Protein AF-A0A4Q1F5C9-F1 (afdb_monomer_lite)

Foldseek 3Di:
DDPLVVVLLVLLVVLLVLLVVLVVDPDPVVNVVSLVSSLVSLQPDPDPVSLQVLLQVLLDLDQSSLLSNLSNCVRHPDAPVVHDLVSVLSSLVSQCVHPDLSSNLSSLVCLVPHPDVVSSVVCPVVLVVCQVPPPPPHDPSSNVSSVVVVVD

Secondary structure (DSSP, 8-state):
--HHHHHHHHHHHHHHHHHHHHTT--SHHHHHHHHHHHHHHHHT---HHHHHHHHHHH-SS-HHHHHHHHHHHHHSSS-GGGS-HHHHHHHHHHHHT-S-HHHHHHHHHHHHT-S-HHHHHTTHHHHHHHHHS--TT--HHHHHHHHHHH--

pLDDT: mean 95.34, std 5.53, range [57.03, 98.69]

Structure (mmCIF, N/CA/C/O backbone):
data_AF-A0A4Q1F5C9-F1
#
_entry.id   AF-A0A4Q1F5C9-F1
#
loop_
_atom_site.group_PDB
_atom_site.id
_atom_site.type_symbol
_atom_site.label_atom_id
_atom_site.label_alt_id
_atom_site.label_comp_id
_atom_site.label_asym_id
_atom_site.label_entity_id
_atom_site.label_seq_id
_atom_site.pdbx_PDB_ins_code
_atom_site.Cartn_x
_atom_site.Cartn_y
_atom_site.Cartn_z
_atom_site.occupancy
_atom_site.B_iso_or_equiv
_atom_site.auth_seq_id
_atom_site.auth_comp_id
_atom_site.auth_asym_id
_atom_site.auth_atom_id
_atom_site.pdbx_PDB_model_num
ATOM 1 N N . MET A 1 1 ? -9.755 4.720 27.035 1.00 57.62 1 MET A N 1
ATOM 2 C CA . MET A 1 1 ? -10.092 3.842 25.888 1.00 57.62 1 MET A CA 1
ATOM 3 C C . MET A 1 1 ? -10.919 2.661 26.381 1.00 57.62 1 MET A C 1
ATOM 5 O O . MET A 1 1 ? -10.514 2.026 27.346 1.00 57.62 1 MET A O 1
ATOM 9 N N . GLY A 1 2 ? -12.075 2.379 25.769 1.00 77.00 2 GLY A N 1
ATOM 10 C CA . GLY A 1 2 ? -12.882 1.193 26.098 1.00 77.00 2 GLY A CA 1
ATOM 11 C C . GLY A 1 2 ? -12.268 -0.110 25.563 1.00 77.00 2 GLY A C 1
ATOM 12 O O . GLY A 1 2 ? -11.380 -0.076 24.710 1.00 77.00 2 GLY A O 1
ATOM 13 N N . ARG A 1 3 ? -12.760 -1.273 26.024 1.00 81.31 3 ARG A N 1
ATOM 14 C CA . ARG A 1 3 ? -12.254 -2.610 25.625 1.00 81.31 3 ARG A CA 1
ATOM 15 C C . ARG A 1 3 ? -12.192 -2.814 24.101 1.00 81.31 3 ARG A C 1
ATOM 17 O O . ARG A 1 3 ? -11.246 -3.429 23.620 1.00 81.31 3 ARG A O 1
ATOM 24 N N . LYS A 1 4 ? -13.158 -2.264 23.350 1.00 83.38 4 LYS A N 1
ATOM 25 C CA . LYS A 1 4 ? -13.192 -2.329 21.877 1.00 83.38 4 LYS A CA 1
ATOM 26 C C . LYS A 1 4 ? -11.984 -1.628 21.239 1.00 83.38 4 LYS A C 1
ATOM 28 O O . LYS A 1 4 ? -11.289 -2.250 20.447 1.00 83.38 4 LYS A O 1
ATOM 33 N N . GLY A 1 5 ? -11.682 -0.395 21.652 1.00 86.81 5 GLY A N 1
ATOM 34 C CA . GLY A 1 5 ? -10.552 0.368 21.106 1.00 86.81 5 GLY A CA 1
ATOM 35 C C . GLY A 1 5 ? -9.202 -0.310 21.354 1.00 86.81 5 GLY A C 1
ATOM 36 O O . GLY A 1 5 ? -8.374 -0.380 20.454 1.00 86.81 5 GLY A O 1
ATOM 37 N N . LYS A 1 6 ? -9.015 -0.917 22.535 1.00 91.81 6 LYS A N 1
ATOM 38 C CA . LYS A 1 6 ? -7.796 -1.686 22.842 1.00 91.81 6 LYS A CA 1
ATOM 39 C C . LYS A 1 6 ? -7.652 -2.940 21.967 1.00 91.81 6 LYS A C 1
ATOM 41 O O . LYS A 1 6 ? -6.542 -3.317 21.606 1.00 91.81 6 LYS A O 1
ATOM 46 N N . LYS A 1 7 ? -8.766 -3.597 21.618 1.00 94.19 7 LYS A N 1
ATOM 47 C CA . LYS A 1 7 ? -8.761 -4.755 20.710 1.00 94.19 7 LYS A CA 1
ATOM 48 C C . LYS A 1 7 ? -8.366 -4.346 19.287 1.00 94.19 7 LYS A C 1
ATOM 50 O O . LYS A 1 7 ? -7.546 -5.027 18.681 1.00 94.19 7 LYS A O 1
ATOM 55 N N . GLU A 1 8 ? -8.914 -3.240 18.785 1.00 94.69 8 GLU A N 1
ATOM 56 C CA . GLU A 1 8 ? -8.571 -2.702 17.460 1.00 94.69 8 GLU A CA 1
ATOM 57 C C . GLU A 1 8 ? -7.093 -2.283 17.390 1.00 94.69 8 GLU A C 1
ATOM 59 O O . GLU A 1 8 ? -6.390 -2.661 16.456 1.00 94.69 8 GLU A O 1
ATOM 64 N N . GLU A 1 9 ? -6.585 -1.590 18.413 1.00 94.38 9 GLU A N 1
ATOM 65 C CA . GLU A 1 9 ? -5.172 -1.195 18.492 1.00 94.38 9 GLU A CA 1
ATOM 66 C C . GLU A 1 9 ? -4.230 -2.409 18.474 1.00 94.38 9 GLU A C 1
ATOM 68 O O . GLU A 1 9 ? -3.249 -2.440 17.729 1.00 94.38 9 GLU A O 1
ATOM 73 N N . ASN A 1 10 ? -4.553 -3.454 19.242 1.00 95.12 10 ASN A N 1
ATOM 74 C CA . ASN A 1 10 ? -3.784 -4.696 19.230 1.00 95.12 10 ASN A CA 1
ATOM 75 C C . ASN A 1 10 ? -3.812 -5.384 17.855 1.00 95.12 10 ASN A C 1
ATOM 77 O O . ASN A 1 10 ? -2.783 -5.897 17.417 1.00 95.12 10 ASN A O 1
ATOM 81 N N . SER A 1 11 ? -4.961 -5.377 17.172 1.00 95.31 11 SER A N 1
ATOM 82 C CA . SER A 1 11 ? -5.109 -5.945 15.823 1.00 95.31 11 SER A CA 1
ATOM 83 C C . SER A 1 11 ? -4.187 -5.256 14.809 1.00 95.31 11 SER A C 1
ATOM 85 O O . SER A 1 11 ? -3.445 -5.917 14.076 1.00 95.31 11 SER A O 1
ATOM 87 N N . ILE A 1 12 ? -4.151 -3.920 14.834 1.00 96.19 12 ILE A N 1
ATOM 88 C CA . ILE A 1 12 ? -3.260 -3.105 13.997 1.00 96.19 12 ILE A CA 1
ATOM 89 C C . ILE A 1 12 ? -1.790 -3.408 14.290 1.00 96.19 12 ILE A C 1
ATOM 91 O O . ILE A 1 12 ? -1.013 -3.669 13.370 1.00 96.19 12 ILE A O 1
ATOM 95 N N . ASN A 1 13 ? -1.406 -3.429 15.568 1.00 94.69 13 ASN A N 1
ATOM 96 C CA . ASN A 1 13 ? -0.023 -3.682 15.966 1.00 94.69 13 ASN A CA 1
ATOM 97 C C . ASN A 1 13 ? 0.453 -5.086 15.565 1.00 94.69 13 ASN A C 1
ATOM 99 O O . ASN A 1 13 ? 1.609 -5.259 15.178 1.00 94.69 13 ASN A O 1
ATOM 103 N N . ASN A 1 14 ? -0.422 -6.090 15.638 1.00 95.12 14 ASN A N 1
ATOM 104 C CA . ASN A 1 14 ? -0.102 -7.445 15.193 1.00 95.12 14 ASN A CA 1
ATOM 105 C C . ASN A 1 14 ? 0.023 -7.523 13.668 1.00 95.12 14 ASN A C 1
ATOM 107 O O . ASN A 1 14 ? 1.005 -8.070 13.174 1.00 95.12 14 ASN A O 1
ATOM 111 N N . SER A 1 15 ? -0.885 -6.880 12.932 1.00 96.62 15 SER A N 1
ATOM 112 C CA . SER A 1 15 ? -0.828 -6.820 11.466 1.00 96.62 15 SER A CA 1
ATOM 113 C C . SER A 1 15 ? 0.463 -6.162 10.962 1.00 96.62 15 SER A C 1
ATOM 115 O O . SER A 1 15 ? 1.098 -6.652 10.028 1.00 96.62 15 SER A O 1
ATOM 117 N N . LEU A 1 16 ? 0.914 -5.094 11.629 1.00 93.88 16 LEU A N 1
ATOM 118 C CA . LEU A 1 16 ? 2.200 -4.460 11.333 1.00 93.88 16 LEU A CA 1
ATOM 119 C C . LEU A 1 16 ? 3.389 -5.393 11.617 1.00 93.88 16 LEU A C 1
ATOM 121 O O . LEU A 1 16 ? 4.367 -5.386 10.875 1.00 93.88 16 LEU A O 1
ATOM 125 N N . LYS A 1 17 ? 3.334 -6.226 12.662 1.00 92.88 17 LYS A N 1
ATOM 126 C CA . LYS A 1 17 ? 4.385 -7.231 12.911 1.00 92.88 17 LYS A CA 1
ATOM 127 C C . LYS A 1 17 ? 4.401 -8.297 11.816 1.00 92.88 17 LYS A C 1
ATOM 129 O O . LYS A 1 17 ? 5.478 -8.625 11.309 1.00 92.88 17 LYS A O 1
ATOM 134 N N . ASP A 1 18 ? 3.229 -8.792 11.428 1.00 94.75 18 ASP A N 1
ATOM 135 C CA . ASP A 1 18 ? 3.077 -9.839 10.415 1.00 94.75 18 ASP A CA 1
ATOM 136 C C . ASP A 1 18 ? 3.519 -9.392 9.023 1.00 94.75 18 ASP A C 1
ATOM 138 O O . ASP A 1 18 ? 3.997 -10.213 8.238 1.00 94.75 18 ASP A O 1
ATOM 142 N N . ILE A 1 19 ? 3.504 -8.088 8.735 1.00 95.69 19 ILE A N 1
ATOM 143 C CA . ILE A 1 19 ? 4.002 -7.582 7.455 1.00 95.69 19 ILE A CA 1
ATOM 144 C C . ILE A 1 19 ? 5.477 -7.921 7.211 1.00 95.69 19 ILE A C 1
ATOM 146 O O . ILE A 1 19 ? 5.898 -8.074 6.070 1.00 95.69 19 ILE A O 1
ATOM 150 N N . ASN A 1 20 ? 6.286 -8.100 8.260 1.00 93.81 20 ASN A N 1
ATOM 151 C CA . ASN A 1 20 ? 7.675 -8.521 8.082 1.00 93.81 20 ASN A CA 1
ATOM 152 C C . ASN A 1 20 ? 7.783 -9.960 7.567 1.00 93.81 20 ASN A C 1
ATOM 154 O O . ASN A 1 20 ? 8.757 -10.281 6.887 1.00 93.81 20 ASN A O 1
ATOM 158 N N . LYS A 1 21 ? 6.795 -10.816 7.862 1.00 94.81 21 LYS A N 1
ATOM 159 C CA . LYS A 1 21 ? 6.716 -12.175 7.315 1.00 94.81 21 LYS A CA 1
ATOM 160 C C . LYS A 1 21 ? 6.433 -12.125 5.817 1.00 94.81 21 LYS A C 1
ATOM 162 O O . LYS A 1 21 ? 7.108 -12.822 5.073 1.00 94.81 21 LYS A O 1
ATOM 167 N N . TYR A 1 22 ? 5.556 -11.222 5.362 1.00 94.81 22 TYR A N 1
ATOM 168 C CA . TYR A 1 22 ? 5.230 -11.041 3.938 1.00 94.81 22 TYR A CA 1
ATOM 169 C C . TYR A 1 22 ? 6.480 -10.926 3.044 1.00 94.81 22 TYR A C 1
ATOM 171 O O . TYR A 1 22 ? 6.523 -11.496 1.958 1.00 94.81 22 TYR A O 1
ATOM 179 N N . PHE A 1 23 ? 7.524 -10.228 3.506 1.00 93.75 23 PHE A N 1
ATOM 180 C CA . PHE A 1 23 ? 8.764 -10.046 2.740 1.00 93.75 23 PHE A CA 1
ATOM 181 C C . PHE A 1 23 ? 9.732 -11.233 2.772 1.00 93.75 23 PHE A C 1
ATOM 183 O O . PHE A 1 23 ? 10.703 -11.218 2.019 1.00 93.75 23 PHE A O 1
ATOM 190 N N . LYS A 1 24 ? 9.528 -12.201 3.668 1.00 93.75 24 LYS A 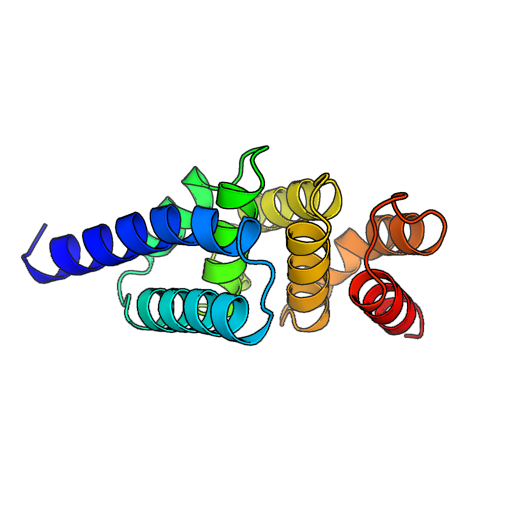N 1
ATOM 191 C CA . LYS A 1 24 ? 10.415 -13.358 3.863 1.00 93.75 24 LYS A CA 1
ATOM 192 C C . LYS A 1 24 ? 9.885 -14.632 3.210 1.00 93.75 24 LYS A C 1
ATOM 194 O O . LYS A 1 24 ? 10.640 -15.581 3.071 1.00 93.75 24 LYS A O 1
ATOM 199 N N . LEU A 1 25 ? 8.601 -14.656 2.856 1.00 93.31 25 LEU A N 1
ATOM 200 C CA . LEU A 1 25 ? 7.952 -15.816 2.255 1.00 93.31 25 LEU A CA 1
ATOM 201 C C . LEU A 1 25 ? 8.288 -15.899 0.768 1.00 93.31 25 LEU A C 1
ATOM 203 O O . LEU A 1 25 ? 8.094 -14.924 0.035 1.00 93.31 25 LEU A O 1
A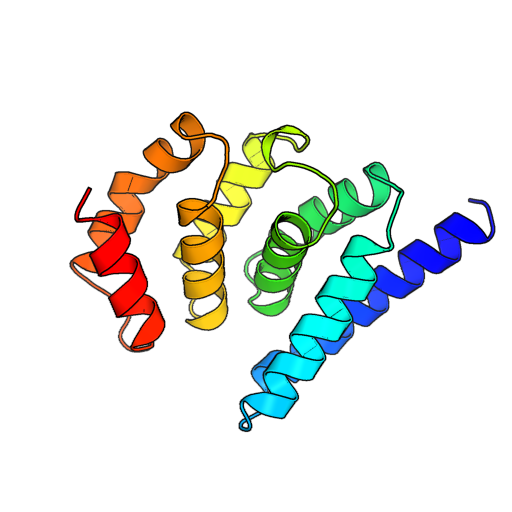TOM 207 N N . GLU A 1 26 ? 8.767 -17.058 0.334 1.00 92.06 26 GLU A N 1
ATOM 208 C CA . GLU A 1 26 ? 9.054 -17.358 -1.072 1.00 92.06 26 GLU A CA 1
ATOM 209 C C . GLU A 1 26 ? 7.792 -17.819 -1.804 1.00 92.06 26 GLU A C 1
ATOM 211 O O . GLU A 1 26 ? 7.530 -17.355 -2.916 1.00 92.06 26 GLU A O 1
ATOM 216 N N . ASP A 1 27 ? 6.973 -18.639 -1.138 1.00 95.31 27 ASP A N 1
ATOM 217 C CA . ASP A 1 27 ? 5.713 -19.128 -1.680 1.00 95.31 27 ASP A CA 1
ATOM 218 C C . ASP A 1 27 ? 4.679 -18.003 -1.827 1.00 95.31 27 ASP A C 1
ATOM 220 O O . ASP A 1 27 ? 4.443 -17.181 -0.930 1.00 95.31 27 ASP A O 1
ATOM 224 N N . LEU A 1 28 ? 4.054 -17.959 -3.004 1.00 92.75 28 LEU A N 1
ATOM 225 C CA . LEU A 1 28 ? 3.070 -16.937 -3.321 1.00 92.75 28 LEU A CA 1
ATOM 226 C C . LEU A 1 28 ? 1.788 -17.131 -2.507 1.00 92.75 28 LEU A C 1
ATOM 228 O O . LEU A 1 28 ? 1.238 -16.134 -2.043 1.00 92.75 28 LEU A O 1
ATOM 232 N N . ALA A 1 29 ? 1.308 -18.362 -2.324 1.00 96.44 29 ALA A N 1
ATOM 233 C CA . ALA A 1 29 ? 0.058 -18.619 -1.614 1.00 96.44 29 ALA A CA 1
ATOM 234 C C . ALA A 1 29 ? 0.173 -18.233 -0.131 1.00 96.44 29 ALA A C 1
ATOM 236 O O . ALA A 1 29 ? -0.691 -17.521 0.381 1.00 96.44 29 ALA A O 1
ATOM 237 N N . GLU A 1 30 ? 1.278 -18.582 0.530 1.00 97.00 30 GLU A N 1
ATOM 238 C CA . GLU A 1 30 ? 1.560 -18.174 1.911 1.00 97.00 30 GLU A CA 1
ATOM 239 C C . GLU A 1 30 ? 1.653 -16.650 2.045 1.00 97.00 30 GLU A C 1
ATOM 241 O O . GLU A 1 30 ? 1.093 -16.046 2.967 1.00 97.00 30 GLU A O 1
ATOM 246 N N . ARG A 1 31 ? 2.323 -15.990 1.092 1.00 95.69 31 ARG A N 1
ATOM 247 C CA . ARG A 1 31 ? 2.429 -14.528 1.081 1.00 95.69 31 ARG A CA 1
ATOM 248 C C . ARG A 1 31 ? 1.062 -13.861 0.915 1.00 95.69 31 ARG A C 1
ATOM 250 O O . ARG A 1 31 ? 0.790 -12.848 1.568 1.00 95.69 31 ARG A O 1
ATOM 257 N N . LEU A 1 32 ? 0.213 -14.404 0.042 1.00 95.94 32 LEU A N 1
ATOM 258 C CA . LEU A 1 32 ? -1.152 -13.924 -0.162 1.00 95.94 32 LEU A CA 1
ATOM 259 C C . LEU A 1 32 ? -2.011 -14.145 1.088 1.00 95.94 32 LEU A C 1
ATOM 261 O O . LEU A 1 32 ? -2.703 -13.216 1.489 1.00 95.94 32 LEU A O 1
ATOM 265 N N . ALA A 1 33 ? -1.881 -15.285 1.769 1.00 97.31 33 ALA A N 1
ATOM 266 C CA . ALA A 1 33 ? -2.594 -15.549 3.017 1.00 97.31 33 ALA A CA 1
ATOM 267 C C . ALA A 1 33 ? -2.259 -14.517 4.112 1.00 97.31 33 ALA A C 1
ATOM 269 O O . ALA A 1 33 ? -3.160 -13.980 4.755 1.00 97.31 33 ALA A O 1
ATOM 270 N N . ILE A 1 34 ? -0.977 -14.159 4.284 1.00 97.25 34 ILE A N 1
ATOM 271 C CA . ILE A 1 34 ? -0.574 -13.099 5.230 1.00 97.25 34 ILE A CA 1
ATOM 272 C C . ILE A 1 34 ? -1.151 -11.739 4.827 1.00 97.25 34 ILE A C 1
ATOM 274 O O . ILE A 1 34 ? -1.621 -10.984 5.679 1.00 97.25 34 ILE A O 1
ATOM 278 N N . ARG A 1 35 ? -1.120 -11.405 3.532 1.00 97.56 35 ARG A N 1
ATOM 279 C CA . ARG A 1 35 ? -1.701 -10.156 3.021 1.00 97.56 35 ARG A CA 1
ATOM 280 C C . ARG A 1 35 ? -3.195 -10.073 3.322 1.00 97.56 35 ARG A C 1
ATOM 282 O O . ARG A 1 35 ? -3.653 -9.014 3.741 1.00 97.56 35 ARG A O 1
ATOM 289 N N . ASP A 1 36 ? -3.922 -11.154 3.078 1.00 97.81 36 ASP A N 1
ATOM 290 C CA . ASP A 1 36 ? -5.376 -11.190 3.208 1.00 97.81 36 ASP A CA 1
ATOM 291 C C . ASP A 1 36 ? -5.778 -11.114 4.685 1.00 97.81 36 ASP A C 1
ATOM 293 O O . ASP A 1 36 ? -6.593 -10.266 5.038 1.00 97.81 36 ASP A O 1
ATOM 297 N N . ALA A 1 37 ? -5.083 -11.834 5.573 1.00 97.94 37 ALA A N 1
ATOM 298 C CA . ALA A 1 37 ? -5.271 -11.710 7.020 1.00 97.94 37 ALA A CA 1
ATOM 299 C C . ALA A 1 37 ? -5.012 -10.279 7.539 1.00 97.94 37 ALA A C 1
ATOM 301 O O . ALA A 1 37 ? -5.762 -9.759 8.367 1.00 97.94 37 ALA A O 1
ATOM 302 N N . ILE A 1 38 ? -3.968 -9.601 7.041 1.00 98.31 38 ILE A N 1
ATOM 303 C CA . ILE A 1 38 ? -3.719 -8.186 7.370 1.00 98.31 38 ILE A CA 1
ATOM 304 C C . ILE A 1 38 ? -4.861 -7.299 6.850 1.00 98.31 38 ILE A C 1
ATOM 306 O O . ILE A 1 38 ? -5.308 -6.399 7.561 1.00 98.31 38 ILE A O 1
ATOM 310 N N . GLY A 1 39 ? -5.334 -7.544 5.626 1.00 98.12 39 GLY A N 1
ATOM 311 C CA . GLY A 1 39 ? -6.441 -6.802 5.028 1.00 98.12 39 GLY A CA 1
ATOM 312 C C . GLY A 1 39 ? -7.736 -6.931 5.829 1.00 98.12 39 GLY A C 1
ATOM 313 O O . GLY A 1 39 ? -8.347 -5.916 6.157 1.00 98.12 39 GLY A O 1
ATOM 314 N N . GLU A 1 40 ? -8.106 -8.149 6.222 1.00 98.06 40 GLU A N 1
ATOM 315 C CA . GLU A 1 40 ? -9.269 -8.430 7.073 1.00 98.06 40 GLU A CA 1
ATOM 316 C C . GLU A 1 40 ? -9.170 -7.719 8.428 1.00 98.06 40 GLU A C 1
ATOM 318 O O . GLU A 1 40 ? -10.124 -7.080 8.878 1.00 98.06 40 GLU A O 1
ATOM 323 N N . ASN A 1 41 ? -7.992 -7.759 9.057 1.00 97.69 41 ASN A N 1
ATOM 324 C CA . ASN A 1 41 ? -7.753 -7.071 10.323 1.00 97.69 41 ASN A CA 1
ATOM 325 C C . ASN A 1 41 ? -7.912 -5.552 10.203 1.00 97.69 41 ASN A C 1
ATOM 327 O O . ASN A 1 41 ? -8.475 -4.938 11.107 1.00 97.69 41 ASN A O 1
ATOM 331 N N . ILE A 1 42 ? -7.426 -4.947 9.113 1.00 98.25 42 ILE A N 1
ATOM 332 C CA . ILE A 1 42 ? -7.585 -3.511 8.838 1.00 98.25 42 ILE A CA 1
ATOM 333 C C . ILE A 1 42 ? -9.058 -3.175 8.578 1.00 98.25 42 ILE A C 1
ATOM 335 O O . ILE A 1 42 ? -9.568 -2.215 9.156 1.00 98.25 42 ILE A O 1
ATOM 339 N N . ALA A 1 43 ? -9.753 -3.969 7.759 1.00 97.44 43 ALA A N 1
ATOM 340 C CA . ALA A 1 43 ? -11.163 -3.766 7.424 1.00 97.44 43 ALA A CA 1
ATOM 341 C C . ALA A 1 43 ? -12.082 -3.856 8.656 1.00 97.44 43 ALA A C 1
ATOM 343 O O . ALA A 1 43 ? -13.104 -3.172 8.730 1.00 97.44 43 ALA A O 1
ATOM 344 N N . ALA A 1 44 ? -11.704 -4.662 9.653 1.00 96.44 44 ALA A N 1
ATOM 345 C CA . ALA A 1 44 ? -12.429 -4.796 10.913 1.00 96.44 44 ALA A CA 1
ATOM 346 C C . ALA A 1 44 ? -12.266 -3.593 11.867 1.00 96.44 44 ALA A C 1
ATOM 348 O O . ALA A 1 44 ? -12.985 -3.511 12.869 1.00 96.44 44 ALA A O 1
ATOM 349 N N . VAL A 1 45 ? -11.340 -2.661 11.601 1.00 96.50 45 VAL A N 1
ATOM 350 C CA . VAL A 1 45 ? -11.140 -1.471 12.442 1.00 96.50 45 VAL A CA 1
ATOM 351 C C . VAL A 1 45 ? -12.146 -0.388 12.074 1.00 96.50 45 VAL A C 1
ATOM 353 O O . VAL A 1 45 ? -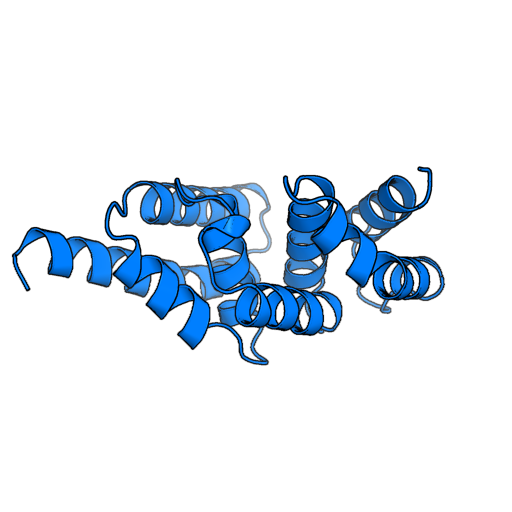12.087 0.218 11.007 1.00 96.50 45 VAL A O 1
ATOM 356 N N . SER A 1 46 ? -13.048 -0.095 13.011 1.00 94.69 46 SER A N 1
ATOM 357 C CA . SER A 1 46 ? -14.074 0.941 12.837 1.00 94.69 46 SER A CA 1
ATOM 358 C C . SER A 1 46 ? -13.597 2.348 13.216 1.00 94.69 46 SER A C 1
ATOM 360 O O . SER A 1 46 ? -14.169 3.342 12.775 1.00 94.69 46 SER A O 1
ATOM 362 N N . SER A 1 47 ? -12.541 2.454 14.026 1.00 95.81 47 SER A N 1
ATOM 363 C CA . SER A 1 47 ? -11.999 3.736 14.478 1.00 95.81 47 SER A CA 1
ATOM 364 C C . SER A 1 47 ? -11.157 4.427 13.399 1.00 95.81 47 SER A C 1
ATOM 366 O O . SER A 1 47 ? -10.002 4.059 13.167 1.00 95.81 47 SER A O 1
ATOM 368 N N . PHE A 1 48 ? -11.705 5.482 12.786 1.00 96.44 48 PHE A N 1
ATOM 369 C CA . PHE A 1 48 ? -10.970 6.312 11.824 1.00 96.44 48 PHE A CA 1
ATO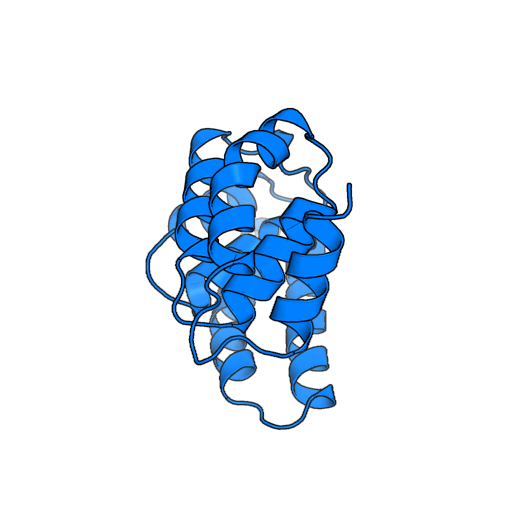M 370 C C . PHE A 1 48 ? -9.700 6.919 12.433 1.00 96.44 48 PHE A C 1
ATOM 372 O O . PHE A 1 48 ? -8.623 6.809 11.855 1.00 96.44 48 PHE A O 1
ATOM 379 N N . SER A 1 49 ? -9.786 7.491 13.639 1.00 96.06 49 SER A N 1
ATOM 380 C CA . SER A 1 49 ? -8.635 8.131 14.290 1.00 96.06 49 SER A CA 1
ATOM 381 C C . SER A 1 49 ? -7.495 7.148 14.563 1.00 96.06 49 SER A C 1
ATOM 383 O O . SER A 1 49 ? -6.322 7.514 14.474 1.00 96.06 49 SER A O 1
ATOM 385 N N . LEU A 1 50 ? -7.808 5.881 14.854 1.00 96.81 50 LEU A N 1
ATOM 386 C CA . LEU A 1 50 ? -6.793 4.840 14.999 1.00 96.81 50 LEU A CA 1
ATOM 387 C C . LEU A 1 50 ? -6.099 4.555 13.663 1.00 96.81 50 LEU A C 1
ATOM 389 O O . LEU A 1 50 ? -4.871 4.467 13.632 1.00 96.81 50 LEU A O 1
ATOM 393 N N . LEU A 1 51 ? -6.854 4.447 12.569 1.00 98.00 51 LEU A N 1
ATOM 394 C CA . LEU A 1 51 ? -6.296 4.215 11.235 1.00 98.00 51 LEU A CA 1
ATOM 395 C C . LEU A 1 51 ? -5.483 5.413 10.742 1.00 98.00 51 LEU A C 1
ATOM 397 O O . LEU A 1 51 ? -4.364 5.223 10.275 1.00 98.00 51 LEU A O 1
ATOM 401 N N . GLN A 1 52 ? -5.980 6.637 10.926 1.00 97.88 52 GLN A N 1
ATOM 402 C CA . GLN A 1 52 ? -5.277 7.871 10.572 1.00 97.88 52 GLN A CA 1
ATOM 403 C C . GLN A 1 52 ? -3.944 7.987 11.323 1.00 97.88 52 GLN A C 1
ATOM 405 O O . GLN A 1 52 ? -2.904 8.236 10.714 1.00 97.88 52 GLN A O 1
ATOM 410 N N . ASN A 1 53 ? -3.938 7.738 12.636 1.00 97.38 53 ASN A N 1
ATOM 411 C CA . ASN A 1 53 ? -2.711 7.761 13.434 1.00 97.38 53 ASN A CA 1
ATOM 412 C C . ASN A 1 53 ? -1.739 6.645 13.034 1.00 97.38 53 ASN A C 1
ATOM 414 O O . ASN A 1 53 ? -0.528 6.863 12.985 1.00 97.38 53 ASN A O 1
ATOM 418 N N . SER A 1 54 ? -2.260 5.451 12.747 1.00 97.62 54 SER A N 1
ATOM 419 C CA . SER A 1 54 ? -1.458 4.318 12.279 1.00 97.62 54 SER A CA 1
ATOM 420 C C . SER A 1 54 ? -0.825 4.600 10.920 1.00 97.62 54 SER A C 1
ATOM 422 O O . SER A 1 54 ? 0.359 4.330 10.742 1.00 97.62 54 SER A O 1
ATOM 424 N N . LEU A 1 55 ? -1.569 5.199 9.989 1.00 98.44 55 LEU A N 1
ATOM 425 C CA . LEU A 1 55 ? -1.064 5.630 8.689 1.00 98.44 55 LEU A CA 1
ATOM 426 C C . LEU A 1 55 ? 0.053 6.665 8.862 1.00 98.44 55 LEU A C 1
ATOM 428 O O . LEU A 1 55 ? 1.179 6.400 8.446 1.00 98.44 55 LEU A O 1
ATOM 432 N N . LYS A 1 56 ? -0.214 7.767 9.577 1.00 97.94 56 LYS A N 1
ATOM 433 C CA . LYS A 1 56 ? 0.758 8.842 9.857 1.00 97.94 56 LYS A CA 1
ATOM 434 C C . LYS A 1 56 ? 2.079 8.307 10.419 1.00 97.94 56 LYS A C 1
ATOM 436 O O . LYS A 1 56 ? 3.151 8.629 9.914 1.00 97.94 56 LYS A O 1
ATOM 441 N N . LYS A 1 57 ? 2.015 7.430 11.428 1.00 97.19 57 LYS A N 1
ATOM 442 C CA . LYS A 1 57 ? 3.207 6.839 12.071 1.00 97.19 57 LYS A CA 1
ATOM 443 C C . LYS A 1 57 ? 4.030 5.944 11.138 1.00 97.19 57 LYS A C 1
ATOM 445 O O . LYS A 1 57 ? 5.234 5.791 11.345 1.00 97.19 57 LYS A O 1
ATOM 450 N N . ASN A 1 58 ? 3.402 5.348 10.127 1.00 98.12 58 ASN A N 1
ATOM 451 C CA . ASN A 1 58 ? 4.044 4.400 9.219 1.00 98.12 58 ASN A CA 1
ATOM 452 C C . ASN A 1 58 ? 4.520 5.028 7.894 1.00 98.12 58 ASN A C 1
ATOM 454 O O . ASN A 1 58 ? 5.152 4.345 7.089 1.00 98.12 58 ASN A O 1
ATOM 458 N N . ILE A 1 59 ? 4.313 6.332 7.684 1.00 98.12 59 ILE A N 1
ATOM 459 C CA . ILE A 1 59 ? 4.923 7.077 6.572 1.00 98.12 59 ILE A CA 1
ATOM 460 C C . ILE A 1 59 ? 6.375 7.421 6.935 1.00 98.12 59 ILE A C 1
ATOM 462 O O . ILE A 1 59 ? 6.699 8.513 7.402 1.00 98.12 59 ILE A O 1
ATOM 466 N N . ASN A 1 60 ? 7.265 6.447 6.757 1.00 95.38 60 ASN A N 1
ATOM 467 C CA . ASN A 1 60 ? 8.701 6.572 7.003 1.00 95.38 60 ASN A CA 1
ATOM 468 C C . ASN A 1 60 ? 9.501 5.728 5.994 1.00 95.38 60 ASN A C 1
ATOM 470 O O . ASN A 1 60 ? 8.922 4.958 5.237 1.00 95.38 60 ASN A O 1
ATOM 474 N N . ASN A 1 61 ? 10.830 5.882 5.929 1.00 91.88 61 ASN A N 1
ATOM 475 C CA . ASN A 1 61 ? 11.658 5.209 4.916 1.00 91.88 61 ASN A CA 1
ATOM 476 C C . ASN A 1 61 ? 11.967 3.740 5.277 1.00 91.88 61 ASN A C 1
ATOM 478 O O . ASN A 1 61 ? 13.120 3.322 5.340 1.00 91.88 61 ASN A O 1
ATOM 482 N N . ASN A 1 62 ? 10.929 2.956 5.566 1.00 96.38 62 ASN A N 1
ATOM 483 C CA . ASN A 1 62 ? 11.021 1.530 5.851 1.00 96.38 62 ASN A CA 1
ATOM 484 C C . ASN A 1 62 ? 9.964 0.773 5.038 1.00 96.38 62 ASN A C 1
ATOM 486 O O . ASN A 1 62 ? 8.785 1.123 5.051 1.00 96.38 62 ASN A O 1
ATOM 490 N N . LYS A 1 63 ? 10.379 -0.296 4.350 1.00 96.88 63 LYS A N 1
ATOM 491 C CA . LYS A 1 63 ? 9.503 -1.059 3.446 1.00 96.88 63 LYS A CA 1
ATOM 492 C C . LYS A 1 63 ? 8.278 -1.671 4.138 1.00 96.88 63 LYS A C 1
ATOM 494 O O . LYS A 1 63 ? 7.211 -1.711 3.535 1.00 96.88 63 LYS A O 1
ATOM 499 N N . ALA A 1 64 ? 8.421 -2.127 5.384 1.00 97.50 64 ALA A N 1
ATOM 500 C CA . ALA A 1 64 ? 7.324 -2.695 6.157 1.00 97.50 64 ALA A CA 1
ATOM 501 C C . ALA A 1 64 ? 6.321 -1.610 6.553 1.00 97.50 64 ALA A C 1
ATOM 503 O O . ALA A 1 64 ? 5.130 -1.769 6.299 1.00 97.50 64 ALA A O 1
ATOM 504 N N . SER A 1 65 ? 6.802 -0.479 7.070 1.00 97.94 65 SER A N 1
ATOM 505 C CA . SER A 1 65 ? 5.946 0.662 7.404 1.00 97.94 65 SER A CA 1
ATOM 506 C C . SER A 1 65 ? 5.183 1.181 6.177 1.00 97.94 65 SER A C 1
ATOM 508 O O . SER A 1 65 ? 3.960 1.298 6.216 1.00 97.94 65 SER A O 1
ATOM 510 N N . LEU A 1 66 ? 5.871 1.416 5.052 1.00 98.69 66 LEU A N 1
ATOM 511 C CA . LEU A 1 66 ? 5.236 1.936 3.834 1.00 98.69 66 LEU A CA 1
ATOM 512 C C . LEU A 1 66 ? 4.199 0.967 3.266 1.00 98.69 66 LEU A C 1
ATOM 514 O O . LEU A 1 66 ? 3.092 1.387 2.933 1.00 98.69 66 LEU A O 1
ATOM 518 N N . LEU A 1 67 ? 4.518 -0.332 3.189 1.00 98.69 67 LEU A N 1
ATOM 519 C CA . LEU A 1 67 ? 3.551 -1.322 2.714 1.00 98.69 67 LEU A CA 1
ATOM 520 C C . LEU A 1 67 ? 2.325 -1.382 3.632 1.00 98.69 67 LEU A C 1
ATOM 522 O O . LEU A 1 67 ? 1.204 -1.485 3.139 1.00 98.69 67 LEU A O 1
ATOM 526 N N . PHE A 1 68 ? 2.523 -1.260 4.946 1.00 98.56 68 PHE A N 1
ATOM 527 C CA . PHE A 1 68 ? 1.425 -1.247 5.906 1.00 98.56 68 PHE A CA 1
ATOM 528 C C . PHE A 1 68 ? 0.532 -0.016 5.732 1.00 98.56 68 PHE A C 1
ATOM 530 O O . PHE A 1 68 ? -0.687 -0.146 5.664 1.00 98.56 68 PHE A O 1
ATOM 537 N N . ALA A 1 69 ? 1.120 1.172 5.579 1.00 98.56 69 ALA A N 1
ATOM 538 C CA . ALA A 1 69 ? 0.369 2.398 5.318 1.00 98.56 69 ALA A CA 1
ATOM 539 C C . ALA A 1 69 ? -0.424 2.321 3.996 1.00 98.56 69 ALA A C 1
ATOM 541 O O . ALA A 1 69 ? -1.585 2.723 3.941 1.00 98.56 69 ALA A O 1
ATOM 542 N N . LEU A 1 70 ? 0.149 1.722 2.947 1.00 98.69 70 LEU A N 1
ATOM 543 C CA . LEU A 1 70 ? -0.569 1.460 1.695 1.00 98.69 70 LEU A CA 1
ATOM 544 C C . LEU A 1 70 ? -1.702 0.433 1.860 1.00 98.69 70 LEU A C 1
ATOM 546 O O . LEU A 1 70 ? -2.721 0.533 1.175 1.00 98.69 70 LEU A O 1
ATOM 550 N N . PHE A 1 71 ? -1.541 -0.557 2.740 1.00 98.56 71 PHE A N 1
ATOM 551 C CA . PHE A 1 71 ? -2.597 -1.516 3.073 1.00 98.56 71 PHE A CA 1
ATOM 552 C C . PHE A 1 71 ? -3.737 -0.867 3.856 1.00 98.56 71 PHE A C 1
ATOM 554 O O . PHE A 1 71 ? -4.886 -1.207 3.590 1.00 98.56 71 PHE A O 1
ATOM 561 N N . ILE A 1 72 ? -3.456 0.108 4.729 1.00 98.38 72 ILE A N 1
ATOM 562 C CA . ILE A 1 72 ? -4.505 0.906 5.382 1.00 98.38 72 ILE A CA 1
ATOM 563 C C . ILE A 1 72 ? -5.393 1.565 4.321 1.00 98.38 72 ILE A C 1
ATOM 565 O O . ILE A 1 72 ? -6.605 1.375 4.346 1.00 98.38 72 ILE A O 1
ATOM 569 N N . LEU A 1 73 ? -4.801 2.244 3.334 1.00 97.44 73 LEU A N 1
ATOM 570 C CA . LEU A 1 73 ? -5.578 2.862 2.252 1.00 97.44 73 LEU A CA 1
ATOM 571 C C . LEU A 1 73 ? -6.330 1.852 1.384 1.00 97.44 73 LEU A C 1
ATOM 573 O O . LEU A 1 73 ? -7.390 2.166 0.861 1.00 97.44 73 LEU A O 1
ATOM 577 N N . LYS A 1 74 ? -5.777 0.650 1.194 1.00 97.38 74 LYS A N 1
ATOM 578 C CA . LYS A 1 74 ? -6.387 -0.358 0.322 1.00 97.38 74 LYS A CA 1
ATOM 579 C C . LYS A 1 74 ? -7.556 -1.096 0.976 1.00 97.38 74 LYS A C 1
ATOM 581 O O . LYS A 1 74 ? -8.493 -1.458 0.267 1.00 97.38 74 LYS A O 1
ATOM 586 N N . TYR A 1 75 ? -7.441 -1.407 2.264 1.00 97.75 75 TYR A N 1
ATOM 587 C CA . TYR A 1 75 ? -8.339 -2.344 2.945 1.00 97.75 75 TYR A CA 1
ATOM 588 C C . TYR A 1 75 ? -9.222 -1.697 4.005 1.00 97.75 75 TYR A C 1
ATOM 590 O O . TYR A 1 75 ? -10.151 -2.345 4.477 1.00 97.75 75 TYR A O 1
ATOM 598 N N . SER A 1 76 ? -8.955 -0.454 4.410 1.00 96.69 76 SER A N 1
ATOM 599 C CA . SER A 1 76 ? -9.879 0.228 5.311 1.00 96.69 76 SER A CA 1
ATOM 600 C C . SER A 1 76 ? -11.194 0.560 4.607 1.00 96.69 76 SER A C 1
ATOM 602 O O . SER A 1 76 ? -11.254 0.663 3.385 1.00 96.69 76 SER A O 1
ATOM 604 N N . ASN A 1 77 ? -12.240 0.791 5.399 1.00 94.81 77 ASN A N 1
ATOM 605 C CA . ASN A 1 77 ? -13.536 1.247 4.894 1.00 94.81 77 ASN A CA 1
ATOM 606 C C . ASN A 1 77 ? -13.559 2.756 4.569 1.00 94.81 77 ASN A C 1
ATOM 608 O O . ASN A 1 77 ? -14.628 3.302 4.310 1.00 94.81 77 ASN A O 1
ATOM 612 N N . TRP A 1 78 ? -12.404 3.428 4.630 1.00 94.44 78 TRP A N 1
ATOM 613 C CA . TRP A 1 78 ? -12.257 4.867 4.421 1.00 94.44 78 TRP A CA 1
ATOM 614 C C . TRP A 1 78 ? -11.572 5.144 3.090 1.00 94.44 78 TRP A C 1
ATOM 616 O O . TRP A 1 78 ? -10.664 4.423 2.667 1.00 94.44 78 TRP A O 1
ATOM 626 N N . LYS A 1 79 ? -11.994 6.221 2.442 1.00 92.62 79 LYS A N 1
ATOM 627 C CA . LYS A 1 79 ? -11.440 6.684 1.175 1.00 92.62 79 LYS A CA 1
ATOM 628 C C . LYS A 1 79 ? -10.134 7.417 1.422 1.00 92.62 79 LYS A C 1
ATOM 630 O O . LYS A 1 79 ? -9.933 8.023 2.470 1.00 92.62 79 LYS A O 1
ATOM 635 N N . SER A 1 80 ? -9.258 7.461 0.420 1.00 91.81 80 SER A N 1
ATOM 636 C CA . SER A 1 80 ? -8.023 8.254 0.510 1.00 91.81 80 SER A CA 1
ATOM 637 C C . SER A 1 80 ? -8.291 9.742 0.769 1.00 91.81 80 SER A C 1
ATOM 639 O O . SER A 1 80 ? -7.462 10.397 1.386 1.00 91.81 80 SER A O 1
ATOM 641 N N . SER A 1 81 ? -9.437 10.262 0.316 1.00 93.69 81 SER A N 1
ATOM 642 C CA . SER A 1 81 ? -9.882 11.642 0.550 1.00 93.69 81 SER A CA 1
ATOM 643 C C . SER A 1 81 ? -10.3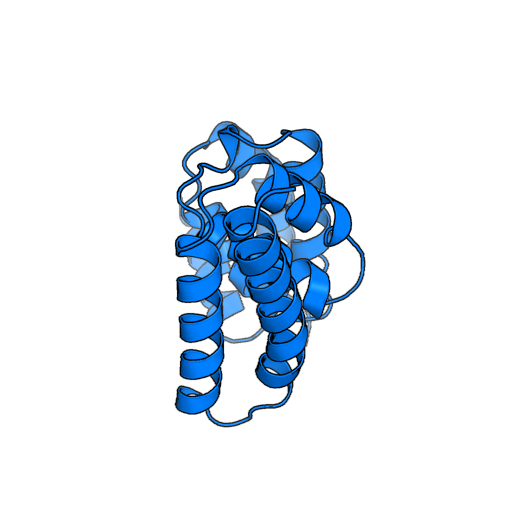12 11.929 1.988 1.00 93.69 81 SER A C 1
ATOM 645 O O . SER A 1 81 ? -10.447 13.095 2.338 1.00 93.69 81 SER A O 1
ATOM 647 N N . ASP A 1 82 ? -10.543 10.897 2.806 1.00 95.81 82 ASP A N 1
ATOM 648 C CA . ASP A 1 82 ? -10.895 11.075 4.219 1.00 95.81 82 ASP A CA 1
ATOM 649 C C . ASP A 1 82 ? -9.654 11.390 5.072 1.00 95.81 82 ASP A C 1
ATOM 651 O O . ASP A 1 82 ? -9.769 11.893 6.186 1.00 95.81 82 ASP A O 1
ATOM 655 N N . PHE A 1 83 ? -8.456 11.093 4.561 1.00 96.75 83 PHE A N 1
ATOM 656 C CA . PHE A 1 83 ? -7.179 11.363 5.217 1.00 96.75 83 PHE A CA 1
ATOM 657 C C . PHE A 1 83 ? -6.603 12.718 4.785 1.00 96.75 83 PHE A C 1
ATOM 659 O O . PHE A 1 83 ? -6.964 13.266 3.746 1.00 96.75 83 PHE A O 1
ATOM 666 N N . GLU A 1 84 ? -5.639 13.229 5.556 1.00 96.56 84 GLU A N 1
ATOM 667 C CA . GLU A 1 84 ? -4.944 14.476 5.222 1.00 96.56 84 GLU A CA 1
ATOM 668 C C . GLU A 1 84 ? -4.204 14.342 3.888 1.00 96.56 84 GLU A C 1
ATOM 670 O O . GLU A 1 84 ? -3.357 13.460 3.715 1.00 96.56 84 GLU A O 1
ATOM 675 N N . GLU A 1 85 ? -4.479 15.250 2.955 1.00 95.44 85 GLU A N 1
ATOM 676 C CA . GLU A 1 85 ? -3.909 15.203 1.608 1.00 95.44 85 GLU A CA 1
ATOM 677 C C . GLU A 1 85 ? -2.367 15.201 1.627 1.00 95.44 85 GLU A C 1
ATOM 679 O O . GLU A 1 85 ? -1.738 14.484 0.845 1.00 95.44 85 GLU A O 1
ATOM 684 N N . GLU A 1 86 ? -1.747 15.949 2.545 1.00 96.88 86 GLU A N 1
ATOM 685 C CA . GLU A 1 86 ? -0.288 15.991 2.704 1.00 96.88 86 GLU A CA 1
ATOM 686 C C . GLU A 1 86 ? 0.297 14.617 3.069 1.00 96.88 86 GLU A C 1
ATOM 688 O O . GLU A 1 86 ? 1.294 14.189 2.478 1.00 96.88 86 GLU A O 1
ATOM 693 N N . ASP A 1 87 ? -0.347 13.884 3.981 1.00 97.94 87 ASP A N 1
ATOM 694 C CA . ASP A 1 87 ? 0.099 12.547 4.378 1.00 97.94 87 ASP A CA 1
ATOM 695 C C . ASP A 1 87 ? -0.011 11.564 3.217 1.00 97.94 87 ASP A C 1
ATOM 697 O O . ASP A 1 87 ? 0.901 10.768 2.978 1.00 97.94 87 ASP A O 1
ATOM 701 N N . ILE A 1 88 ? -1.101 11.641 2.454 1.00 98.06 88 ILE A N 1
ATOM 702 C CA . ILE A 1 88 ? -1.308 10.789 1.284 1.00 98.06 88 ILE A CA 1
ATOM 703 C C . ILE A 1 88 ? -0.258 11.079 0.211 1.00 98.06 88 ILE A C 1
ATOM 705 O O . ILE A 1 88 ? 0.361 10.151 -0.324 1.00 98.06 88 ILE A O 1
ATOM 709 N N . LYS A 1 89 ? 0.025 12.358 -0.059 1.00 97.75 89 LYS A N 1
ATOM 710 C CA . LYS A 1 89 ? 1.079 12.750 -1.002 1.00 97.75 89 LYS A CA 1
ATOM 711 C C . LYS A 1 89 ? 2.448 12.253 -0.565 1.00 97.75 89 LYS A C 1
ATOM 713 O O . LYS A 1 89 ? 3.206 11.708 -1.377 1.00 97.75 89 LYS A O 1
ATOM 718 N N . LYS A 1 90 ? 2.766 12.414 0.720 1.00 98.38 90 LYS A N 1
ATOM 719 C CA . LYS A 1 90 ? 4.024 11.954 1.304 1.00 98.38 90 LYS A CA 1
ATOM 720 C C . LYS A 1 90 ? 4.150 10.435 1.212 1.00 98.38 90 LYS A C 1
ATOM 722 O O . LYS A 1 90 ? 5.192 9.948 0.772 1.00 98.38 90 LYS A O 1
ATOM 727 N N . LEU A 1 91 ? 3.090 9.692 1.538 1.00 98.69 91 LEU A N 1
ATOM 728 C CA . LEU A 1 91 ? 3.058 8.234 1.440 1.00 98.69 91 LEU A CA 1
ATOM 729 C C . LEU A 1 91 ? 3.382 7.758 0.024 1.00 98.69 91 LEU A C 1
ATOM 731 O O . LEU A 1 91 ? 4.283 6.935 -0.143 1.00 98.69 91 LEU A O 1
ATOM 735 N N . TYR A 1 92 ? 2.690 8.273 -0.995 1.00 98.50 92 TYR A N 1
ATOM 736 C CA . TYR A 1 92 ? 2.932 7.856 -2.377 1.00 98.50 92 TYR A CA 1
ATOM 737 C C . TYR A 1 92 ? 4.317 8.271 -2.872 1.00 98.50 92 TYR A C 1
ATOM 739 O O . TYR A 1 92 ? 5.014 7.446 -3.459 1.00 98.50 92 TYR A O 1
ATOM 747 N N . THR A 1 93 ? 4.771 9.486 -2.551 1.00 98.25 93 THR A N 1
ATOM 748 C CA . THR A 1 93 ? 6.121 9.956 -2.909 1.00 98.25 93 THR A CA 1
ATOM 749 C C . THR A 1 93 ? 7.206 9.037 -2.347 1.00 98.25 93 THR A C 1
ATOM 751 O O . THR A 1 93 ? 8.131 8.650 -3.059 1.00 98.25 93 THR A O 1
ATOM 754 N N . MET A 1 94 ? 7.102 8.660 -1.070 1.00 98.44 94 MET A N 1
ATOM 755 C CA . MET A 1 94 ? 8.062 7.750 -0.441 1.00 98.44 94 MET A CA 1
ATOM 756 C C . MET A 1 94 ? 7.939 6.327 -0.992 1.00 98.44 94 MET A C 1
ATOM 758 O O . MET A 1 94 ? 8.947 5.665 -1.231 1.00 98.44 94 MET A O 1
ATOM 762 N N . SER A 1 95 ? 6.713 5.863 -1.231 1.00 98.62 95 SER A N 1
ATOM 763 C CA . SER A 1 95 ? 6.457 4.497 -1.688 1.00 98.62 95 SER A CA 1
ATOM 764 C C . SER A 1 95 ? 6.948 4.250 -3.112 1.00 98.62 95 SER A C 1
ATOM 766 O O . SER A 1 95 ? 7.574 3.223 -3.354 1.00 98.62 95 SER A O 1
ATOM 768 N N . LEU A 1 96 ? 6.736 5.196 -4.034 1.00 98.38 96 LEU A N 1
ATOM 769 C CA . LEU A 1 96 ? 7.227 5.113 -5.416 1.00 98.38 96 LEU A CA 1
ATOM 770 C C . LEU A 1 96 ? 8.763 5.140 -5.499 1.00 98.38 96 LEU A C 1
ATOM 772 O O . LEU A 1 96 ? 9.338 4.590 -6.433 1.00 98.38 96 LEU A O 1
ATOM 776 N N . ARG A 1 97 ? 9.435 5.723 -4.498 1.00 97.00 97 ARG A N 1
ATOM 777 C CA . ARG A 1 97 ? 10.904 5.752 -4.377 1.00 97.00 97 ARG A CA 1
ATOM 778 C C . ARG A 1 97 ? 11.482 4.592 -3.565 1.00 97.00 97 ARG A C 1
ATOM 780 O O . ARG A 1 97 ? 12.695 4.521 -3.394 1.00 97.00 97 ARG A O 1
ATOM 787 N N . SER A 1 98 ? 10.644 3.703 -3.034 1.00 97.88 98 SER A N 1
ATOM 788 C CA . SER A 1 98 ? 11.104 2.603 -2.188 1.00 97.88 98 SER A CA 1
ATOM 789 C C . SER A 1 98 ? 12.021 1.654 -2.957 1.00 97.88 98 SER A C 1
ATOM 791 O O . SER A 1 98 ? 11.759 1.319 -4.109 1.00 97.88 98 SER A O 1
ATOM 793 N N . GLU A 1 99 ? 13.045 1.117 -2.296 1.00 95.81 99 GLU A N 1
ATOM 794 C CA . GLU A 1 99 ? 13.884 0.052 -2.859 1.00 95.81 99 GLU A CA 1
ATOM 795 C C . GLU A 1 99 ? 13.129 -1.279 -3.011 1.00 95.81 99 GLU A C 1
ATOM 797 O O . GLU A 1 99 ? 13.583 -2.172 -3.720 1.00 95.81 99 GLU A O 1
ATOM 802 N N . SER A 1 100 ? 11.960 -1.439 -2.381 1.00 97.50 100 SER A N 1
ATOM 803 C CA . SER A 1 100 ? 11.166 -2.664 -2.473 1.00 97.50 100 SER A CA 1
ATOM 804 C C . SER A 1 100 ? 10.174 -2.619 -3.636 1.00 97.50 100 SER A C 1
ATOM 806 O O . SER A 1 100 ? 9.229 -1.830 -3.612 1.00 97.50 100 SER A O 1
ATOM 808 N N . THR A 1 101 ? 10.307 -3.552 -4.589 1.00 97.75 101 THR A N 1
ATOM 809 C CA . THR A 1 101 ? 9.316 -3.730 -5.670 1.00 97.75 101 THR A CA 1
ATOM 810 C C . THR A 1 101 ? 7.901 -3.963 -5.133 1.00 97.75 101 THR A C 1
ATOM 812 O O . THR A 1 101 ? 6.946 -3.425 -5.675 1.00 97.75 101 THR A O 1
ATOM 815 N N . TYR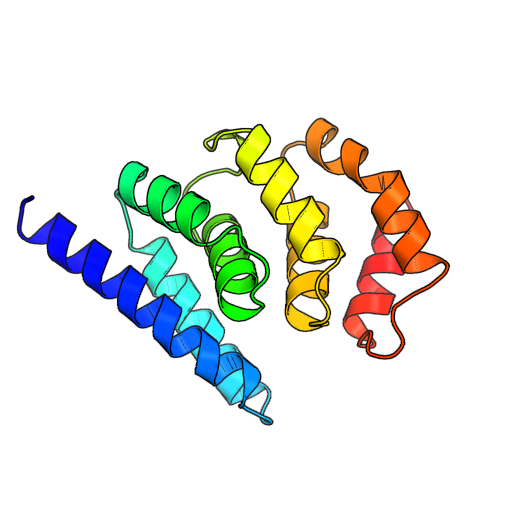 A 1 102 ? 7.738 -4.650 -3.995 1.00 97.62 102 TYR A N 1
ATOM 816 C CA . TYR A 1 102 ? 6.418 -4.861 -3.386 1.00 97.62 102 TYR A CA 1
ATOM 817 C C . TYR A 1 102 ? 5.744 -3.561 -2.939 1.00 97.62 102 TYR A C 1
ATOM 819 O O . TYR A 1 102 ? 4.529 -3.420 -3.081 1.00 97.62 102 TYR A O 1
ATOM 827 N N . VAL A 1 103 ? 6.524 -2.619 -2.400 1.00 98.50 103 VAL A N 1
ATOM 828 C CA . VAL A 1 103 ? 6.019 -1.308 -1.970 1.00 98.50 103 VAL A CA 1
ATOM 829 C C . VAL A 1 103 ? 5.644 -0.476 -3.192 1.00 98.50 103 VAL A C 1
ATOM 831 O O . VAL A 1 103 ? 4.521 0.021 -3.258 1.00 98.50 103 VAL A O 1
ATOM 834 N N . ARG A 1 104 ? 6.540 -0.385 -4.185 1.00 98.62 104 ARG A N 1
ATOM 835 C CA . ARG A 1 104 ? 6.285 0.362 -5.427 1.00 98.62 104 ARG A CA 1
ATOM 836 C C . ARG A 1 104 ? 5.075 -0.192 -6.175 1.00 98.62 104 ARG A C 1
ATOM 838 O O . ARG A 1 104 ? 4.150 0.557 -6.474 1.00 98.62 104 ARG A O 1
ATOM 845 N N . TYR A 1 105 ? 5.017 -1.508 -6.372 1.00 98.44 105 TYR A N 1
ATOM 846 C CA . TYR A 1 105 ? 3.896 -2.183 -7.024 1.00 98.44 105 TYR A CA 1
ATOM 847 C C . TYR A 1 105 ? 2.564 -1.914 -6.312 1.00 98.44 105 TYR A C 1
ATOM 849 O O . TYR A 1 105 ? 1.570 -1.577 -6.954 1.00 98.44 105 TYR A O 1
ATOM 857 N N . ARG A 1 106 ? 2.526 -1.994 -4.974 1.00 98.50 106 ARG A N 1
ATOM 858 C CA . ARG A 1 106 ? 1.306 -1.675 -4.221 1.00 98.50 106 ARG A CA 1
ATOM 859 C C . ARG A 1 106 ? 0.915 -0.202 -4.354 1.00 98.50 106 ARG A C 1
ATOM 861 O O . ARG A 1 106 ? -0.272 0.083 -4.485 1.00 98.50 106 ARG A O 1
ATOM 868 N N . ALA A 1 107 ? 1.876 0.719 -4.331 1.00 98.56 107 ALA A N 1
ATOM 869 C CA . ALA A 1 107 ? 1.606 2.141 -4.524 1.00 98.56 107 ALA A CA 1
ATOM 870 C C . ALA A 1 107 ? 0.994 2.414 -5.903 1.00 98.56 107 ALA A C 1
ATOM 872 O O . ALA A 1 107 ? -0.023 3.098 -5.983 1.00 98.56 107 ALA A O 1
ATOM 873 N N . LEU A 1 108 ? 1.550 1.810 -6.957 1.00 98.56 108 LEU A N 1
ATOM 874 C CA . LEU A 1 108 ? 1.039 1.905 -8.326 1.00 98.56 108 LEU A CA 1
ATOM 875 C C . LEU A 1 108 ? -0.378 1.334 -8.444 1.00 98.56 108 LEU A C 1
ATOM 877 O O . LEU A 1 108 ? -1.262 1.998 -8.976 1.00 98.56 108 LEU A O 1
ATOM 881 N N . LEU A 1 109 ? -0.640 0.156 -7.866 1.00 97.94 109 LEU A N 1
ATOM 882 C CA . LEU A 1 109 ? -1.990 -0.415 -7.825 1.00 97.94 109 LEU A CA 1
ATOM 883 C C . LEU A 1 109 ? -2.988 0.480 -7.087 1.00 97.94 109 LEU A C 1
ATOM 885 O O . LEU A 1 109 ? -4.131 0.614 -7.525 1.00 97.94 109 LEU A O 1
ATOM 889 N N . ASN A 1 110 ? -2.587 1.072 -5.962 1.00 97.69 110 ASN A N 1
ATOM 890 C CA . ASN A 1 110 ? -3.456 1.978 -5.223 1.00 97.69 110 ASN A CA 1
ATOM 891 C C . ASN A 1 110 ? -3.728 3.253 -6.040 1.00 97.69 110 ASN A C 1
ATOM 893 O O . ASN A 1 110 ? -4.883 3.636 -6.154 1.00 97.69 110 ASN A O 1
ATOM 897 N N . LEU A 1 111 ? -2.706 3.865 -6.652 1.00 97.25 111 LEU A N 1
ATOM 898 C CA . LEU A 1 111 ? -2.849 5.056 -7.504 1.00 97.25 111 LEU A CA 1
ATOM 899 C C . LEU A 1 111 ? -3.664 4.790 -8.772 1.00 97.25 111 LEU A C 1
ATOM 901 O O . LEU A 1 111 ? -4.415 5.655 -9.207 1.00 97.25 111 LEU A O 1
ATOM 905 N N . LYS A 1 112 ? -3.545 3.603 -9.377 1.00 95.69 112 LYS A N 1
ATOM 906 C CA . LYS A 1 112 ? -4.354 3.227 -10.545 1.00 95.69 112 LYS A CA 1
ATOM 907 C C . LYS A 1 112 ? -5.848 3.219 -10.221 1.00 95.69 112 LYS A C 1
ATOM 909 O O . LYS A 1 112 ? -6.644 3.603 -11.070 1.00 95.69 112 LYS A O 1
ATOM 914 N N . ASN A 1 113 ? -6.202 2.778 -9.015 1.00 93.69 113 ASN A N 1
ATOM 915 C CA . ASN A 1 113 ? -7.584 2.609 -8.566 1.00 93.69 113 ASN A CA 1
ATOM 916 C C . ASN A 1 113 ? -8.040 3.719 -7.605 1.00 93.69 113 ASN A C 1
ATOM 918 O O . ASN A 1 113 ? -9.041 3.545 -6.913 1.00 93.69 113 ASN A O 1
ATOM 922 N N . ILE A 1 114 ? -7.280 4.811 -7.490 1.00 93.25 114 ILE A N 1
ATOM 923 C CA . ILE A 1 114 ? -7.612 5.885 -6.559 1.00 93.25 114 ILE A CA 1
ATOM 924 C C . ILE A 1 114 ? -8.818 6.664 -7.078 1.00 93.25 114 ILE A C 1
ATOM 926 O O . ILE A 1 114 ? -8.916 6.951 -8.268 1.00 93.25 114 ILE A O 1
ATOM 930 N N . GLU A 1 115 ? -9.725 7.028 -6.176 1.00 90.56 115 GLU A N 1
ATOM 931 C CA . GLU A 1 115 ? -10.953 7.745 -6.540 1.00 90.56 115 GLU A CA 1
ATOM 932 C C . GLU A 1 115 ? -10.688 9.203 -6.949 1.00 90.56 115 GLU A C 1
ATOM 934 O O . GLU A 1 115 ? -11.442 9.788 -7.719 1.00 90.56 115 GLU A O 1
ATOM 939 N N . ASN A 1 116 ? -9.616 9.805 -6.427 1.00 89.88 116 ASN A N 1
ATOM 940 C CA . ASN A 1 116 ? -9.269 11.200 -6.678 1.00 89.88 116 ASN A CA 1
ATOM 941 C C . ASN A 1 116 ? -8.276 11.312 -7.848 1.00 89.88 116 ASN A C 1
ATOM 943 O O . ASN A 1 116 ? -7.062 11.188 -7.660 1.00 89.88 116 ASN A O 1
ATOM 947 N N . GLU A 1 117 ? -8.791 11.584 -9.049 1.00 90.00 117 GLU A N 1
ATOM 948 C CA . GLU A 1 117 ? -7.970 11.760 -10.254 1.00 90.00 117 GLU A CA 1
ATOM 949 C C . GLU A 1 117 ? -6.987 12.932 -10.139 1.00 90.00 117 GLU A C 1
ATOM 951 O O . GLU A 1 117 ? -5.834 12.798 -10.539 1.00 90.00 117 GLU A O 1
ATOM 956 N N . ASN A 1 118 ? -7.377 14.045 -9.508 1.00 92.75 118 ASN A N 1
ATOM 957 C CA . ASN A 1 118 ? -6.476 15.186 -9.306 1.00 92.75 118 ASN A CA 1
ATOM 958 C C . ASN A 1 118 ? -5.256 14.804 -8.461 1.00 92.75 118 ASN A C 1
ATOM 960 O O . ASN A 1 118 ? -4.145 15.264 -8.719 1.00 92.75 118 ASN A O 1
ATOM 964 N N . LEU A 1 119 ? -5.442 13.954 -7.449 1.00 92.25 119 LEU A N 1
ATOM 965 C CA . LEU A 1 119 ? -4.337 13.418 -6.663 1.00 92.25 119 LEU A CA 1
ATOM 966 C C . LEU A 1 119 ? -3.484 12.451 -7.490 1.00 92.25 119 LEU A C 1
ATOM 968 O O . LEU A 1 119 ? -2.261 12.539 -7.431 1.00 92.25 119 LEU A O 1
ATOM 972 N N . ARG A 1 120 ? -4.099 11.562 -8.284 1.00 94.25 120 ARG A N 1
ATOM 973 C CA . ARG A 1 120 ? -3.370 10.665 -9.199 1.00 94.25 120 ARG A CA 1
ATOM 974 C C . ARG A 1 120 ? -2.472 11.455 -10.153 1.00 94.25 120 ARG A C 1
ATOM 976 O O . ARG A 1 120 ? -1.304 11.104 -10.310 1.00 94.25 120 ARG A O 1
ATOM 983 N N . ASN A 1 121 ? -3.010 12.506 -10.767 1.00 94.81 121 ASN A N 1
ATOM 984 C CA . ASN A 1 121 ? -2.339 13.262 -11.825 1.00 94.81 121 ASN A CA 1
ATOM 985 C C . ASN A 1 121 ? -1.072 13.967 -11.316 1.00 94.81 121 ASN A C 1
ATOM 987 O O . ASN A 1 121 ? -0.094 14.095 -12.043 1.00 94.81 121 ASN A O 1
ATOM 991 N N . GLN A 1 122 ? -1.011 14.298 -10.022 1.00 96.19 122 GLN A N 1
ATOM 992 C CA . GLN A 1 122 ? 0.201 14.838 -9.388 1.00 96.19 122 GLN A CA 1
ATOM 993 C C . GLN A 1 122 ? 1.395 13.863 -9.390 1.00 96.19 122 GLN A C 1
ATOM 995 O O . GLN A 1 122 ? 2.527 14.278 -9.135 1.00 96.19 122 GLN A O 1
ATOM 1000 N N . PHE A 1 123 ? 1.172 12.576 -9.674 1.00 97.38 123 PHE A N 1
ATOM 1001 C CA . PHE A 1 123 ? 2.218 11.554 -9.747 1.00 97.38 123 PHE A CA 1
ATOM 1002 C C . PHE A 1 123 ? 2.567 11.119 -11.176 1.00 97.38 123 PHE A C 1
ATOM 1004 O O . PHE A 1 123 ? 3.454 10.279 -11.328 1.00 97.38 123 PHE A O 1
ATOM 1011 N N . GLU A 1 124 ? 1.941 11.675 -12.219 1.00 95.88 124 GLU A N 1
ATOM 1012 C CA . GLU A 1 124 ? 2.159 11.248 -13.614 1.00 95.88 124 GLU A CA 1
ATOM 1013 C C . GLU A 1 124 ? 3.615 11.370 -14.059 1.00 95.88 124 GLU A C 1
ATOM 1015 O O . GLU A 1 124 ? 4.163 10.423 -14.626 1.00 95.88 124 GLU A O 1
ATOM 1020 N N . ASP A 1 125 ? 4.288 12.465 -13.708 1.00 96.38 125 ASP A N 1
ATOM 1021 C CA . ASP A 1 125 ? 5.716 12.640 -13.983 1.00 96.38 125 ASP A CA 1
ATOM 1022 C C . ASP A 1 125 ? 6.574 11.567 -13.304 1.00 96.38 125 ASP A C 1
ATOM 1024 O O . ASP A 1 125 ? 7.553 11.079 -13.873 1.00 96.38 125 ASP A O 1
ATOM 1028 N N . GLN A 1 126 ? 6.236 11.195 -12.065 1.00 96.75 126 GLN A N 1
ATOM 1029 C CA . GLN A 1 126 ? 6.983 10.181 -11.315 1.00 96.75 126 GLN A CA 1
ATOM 1030 C C . GLN A 1 126 ? 6.752 8.787 -11.903 1.00 96.75 126 GLN A C 1
ATOM 1032 O O . GLN A 1 126 ? 7.706 8.027 -12.064 1.00 96.75 126 GLN A O 1
ATOM 1037 N N . ILE A 1 127 ? 5.507 8.474 -12.264 1.00 97.81 127 ILE A N 1
ATOM 1038 C CA . ILE A 1 127 ? 5.123 7.217 -12.916 1.00 97.81 127 ILE A CA 1
ATOM 1039 C C . ILE A 1 127 ? 5.802 7.104 -14.287 1.00 97.81 127 ILE A C 1
ATOM 1041 O O . ILE A 1 127 ? 6.395 6.072 -14.586 1.00 97.81 127 ILE A O 1
ATOM 1045 N N . SER A 1 128 ? 5.813 8.178 -15.079 1.00 97.38 128 SER A N 1
ATOM 1046 C CA . SER A 1 128 ? 6.481 8.219 -16.387 1.00 97.38 128 SER A CA 1
ATOM 1047 C C . SER A 1 128 ? 7.986 8.004 -16.267 1.00 97.38 128 SER A C 1
ATOM 1049 O O . SER A 1 128 ? 8.571 7.249 -17.041 1.00 97.38 128 SER A O 1
ATOM 1051 N N . LYS A 1 129 ? 8.628 8.603 -15.256 1.00 96.94 129 LYS A N 1
ATOM 1052 C CA . LYS A 1 129 ? 10.054 8.373 -14.975 1.00 96.94 129 LYS A CA 1
ATOM 1053 C C . LYS A 1 129 ? 10.337 6.924 -14.575 1.00 96.94 129 LYS A C 1
ATOM 1055 O O . LYS A 1 129 ? 11.311 6.359 -15.062 1.00 96.94 129 LYS A O 1
ATOM 1060 N N . LEU A 1 130 ? 9.494 6.326 -13.729 1.00 97.12 130 LEU A N 1
ATOM 1061 C CA . LEU A 1 130 ? 9.615 4.917 -13.337 1.00 97.12 130 LEU A CA 1
ATOM 1062 C C . LEU A 1 130 ? 9.409 3.968 -14.521 1.00 97.12 130 LEU A C 1
ATOM 1064 O O . LEU A 1 130 ? 10.123 2.980 -14.625 1.00 97.12 130 LEU A O 1
ATOM 1068 N N . HIS A 1 131 ? 8.472 4.270 -15.419 1.00 97.69 131 HIS A N 1
ATOM 1069 C CA . HIS A 1 131 ? 8.253 3.485 -16.632 1.00 97.69 131 HIS A CA 1
ATOM 1070 C C . HIS A 1 131 ? 9.452 3.561 -17.588 1.00 97.69 131 HIS A C 1
ATOM 1072 O O . HIS A 1 131 ? 9.904 2.538 -18.093 1.00 97.69 131 HIS A O 1
ATOM 1078 N N . SER A 1 132 ? 9.996 4.760 -17.813 1.00 97.44 132 SER A N 1
ATOM 1079 C CA . SER A 1 132 ? 11.128 4.967 -18.727 1.00 97.44 132 SER A CA 1
ATOM 1080 C C . SER A 1 132 ? 12.457 4.441 -18.184 1.00 97.44 132 SER A C 1
ATOM 1082 O O . SER A 1 132 ? 13.335 4.076 -18.961 1.00 97.44 132 SER A O 1
ATOM 1084 N N . ASN A 1 133 ? 12.633 4.426 -16.862 1.00 97.06 133 ASN A N 1
ATOM 1085 C CA . ASN A 1 133 ? 13.846 3.941 -16.210 1.00 97.06 133 ASN A CA 1
ATOM 1086 C C . ASN A 1 133 ? 13.498 3.168 -14.925 1.00 97.06 133 ASN A C 1
ATOM 1088 O O . ASN A 1 133 ? 13.670 3.695 -13.816 1.00 97.06 133 ASN A O 1
ATOM 1092 N N . PRO A 1 134 ? 12.979 1.935 -15.054 1.00 96.25 134 PRO A N 1
ATOM 1093 C CA . PRO A 1 134 ? 12.579 1.143 -13.904 1.00 96.25 134 PRO A CA 1
ATOM 1094 C C . PRO A 1 134 ? 13.799 0.754 -13.056 1.00 96.25 134 PRO A C 1
ATOM 1096 O O . PRO A 1 134 ? 14.885 0.506 -13.591 1.00 96.25 134 PRO A O 1
ATOM 1099 N N . PRO A 1 135 ? 13.655 0.657 -11.720 1.00 96.62 135 PRO A N 1
ATOM 1100 C CA . PRO A 1 135 ? 14.714 0.129 -10.870 1.00 96.62 135 PRO A CA 1
ATOM 1101 C C . PRO A 1 135 ? 15.141 -1.271 -11.320 1.00 96.62 135 PRO A C 1
ATOM 1103 O O . PRO A 1 135 ? 14.306 -2.082 -11.710 1.00 96.62 135 PRO A O 1
ATOM 1106 N N . LYS A 1 136 ? 16.430 -1.608 -11.180 1.00 96.31 136 LYS A N 1
ATOM 1107 C CA . LYS A 1 136 ? 16.973 -2.921 -11.593 1.00 96.31 136 LYS A CA 1
ATOM 1108 C C . LYS A 1 136 ? 16.251 -4.125 -10.977 1.00 96.31 136 LYS A C 1
ATOM 1110 O O . LYS A 1 136 ? 16.316 -5.217 -11.522 1.00 96.31 136 LYS A O 1
ATOM 1115 N N . ASN A 1 137 ? 15.613 -3.934 -9.822 1.00 96.75 137 ASN A N 1
ATOM 1116 C CA . ASN A 1 137 ? 14.861 -4.965 -9.113 1.00 96.75 137 ASN A CA 1
ATOM 1117 C C . ASN A 1 137 ? 13.340 -4.865 -9.311 1.00 96.75 137 ASN A C 1
ATOM 1119 O O . ASN A 1 137 ? 12.592 -5.425 -8.507 1.00 96.75 137 ASN A O 1
ATOM 1123 N N . ALA A 1 138 ? 12.873 -4.097 -10.297 1.00 97.56 138 ALA A N 1
ATOM 1124 C CA . ALA A 1 138 ? 11.464 -4.051 -10.649 1.00 97.56 138 ALA A CA 1
ATOM 1125 C C . ALA A 1 138 ? 10.997 -5.447 -11.073 1.00 97.56 138 ALA A C 1
ATOM 1127 O O . ALA A 1 138 ? 11.641 -6.117 -11.878 1.00 97.56 138 ALA A O 1
ATOM 1128 N N . SER A 1 139 ? 9.889 -5.895 -10.491 1.00 96.69 139 SER A N 1
ATOM 1129 C CA . SER A 1 139 ? 9.253 -7.148 -10.892 1.00 96.69 139 SER A CA 1
ATOM 1130 C C . SER A 1 139 ? 8.501 -6.981 -12.212 1.00 96.69 139 SER A C 1
ATOM 1132 O O . SER A 1 139 ? 8.085 -5.876 -12.556 1.00 96.69 139 SER A O 1
ATOM 1134 N N . GLU A 1 140 ? 8.252 -8.085 -12.916 1.00 97.06 140 GLU A N 1
ATOM 1135 C CA . GLU A 1 140 ? 7.443 -8.095 -14.146 1.00 97.06 140 GLU A CA 1
ATOM 1136 C C . GLU A 1 140 ? 6.084 -7.416 -13.931 1.00 97.06 140 GLU A C 1
ATOM 1138 O O . GLU A 1 140 ? 5.719 -6.513 -14.674 1.00 97.06 140 GLU A O 1
ATOM 1143 N N . LYS A 1 141 ? 5.400 -7.730 -12.824 1.00 96.31 141 LYS A N 1
ATOM 1144 C CA . LYS A 1 141 ? 4.116 -7.108 -12.458 1.00 96.31 141 LYS A CA 1
ATOM 1145 C C . LYS A 1 141 ? 4.214 -5.598 -12.227 1.00 96.31 141 LYS A C 1
ATOM 1147 O O . LYS A 1 141 ? 3.260 -4.870 -12.488 1.00 96.31 141 LYS A O 1
ATOM 1152 N N . GLU A 1 142 ? 5.344 -5.116 -11.706 1.00 97.88 142 GLU A N 1
ATOM 1153 C CA . GLU A 1 142 ? 5.602 -3.679 -11.563 1.00 97.88 142 GLU A CA 1
ATOM 1154 C C . GLU A 1 142 ? 5.760 -3.005 -12.932 1.00 97.88 142 GLU A C 1
ATOM 1156 O O . GLU A 1 142 ? 5.225 -1.922 -13.153 1.00 97.88 142 GLU A O 1
ATOM 1161 N N . ILE A 1 143 ? 6.449 -3.660 -13.865 1.00 98.06 143 ILE A N 1
ATOM 1162 C CA . ILE A 1 143 ? 6.634 -3.158 -15.230 1.00 98.06 143 ILE A CA 1
ATOM 1163 C C . ILE A 1 143 ? 5.298 -3.154 -15.987 1.00 98.06 143 ILE A C 1
ATOM 1165 O O . ILE A 1 143 ? 4.955 -2.157 -16.623 1.00 98.06 143 ILE A O 1
ATOM 1169 N N . GLU A 1 144 ? 4.513 -4.225 -15.870 1.00 97.50 144 GLU A N 1
ATOM 1170 C CA . GLU A 1 144 ? 3.180 -4.343 -16.472 1.00 97.50 144 GLU A CA 1
ATOM 1171 C C . GLU A 1 144 ? 2.256 -3.209 -16.017 1.00 97.50 144 GLU A C 1
ATOM 1173 O O . GLU A 1 144 ? 1.688 -2.500 -16.851 1.00 97.50 144 GLU A O 1
ATOM 1178 N N . ILE A 1 145 ? 2.151 -2.973 -14.702 1.00 97.62 145 ILE A N 1
ATOM 1179 C CA . ILE A 1 145 ? 1.265 -1.926 -14.181 1.00 97.62 145 ILE A CA 1
ATOM 1180 C C . ILE A 1 145 ? 1.726 -0.524 -14.599 1.00 97.62 145 ILE A C 1
ATOM 1182 O O . ILE A 1 145 ? 0.888 0.331 -14.880 1.00 97.62 145 ILE A O 1
ATOM 1186 N N . LEU A 1 146 ? 3.038 -0.277 -14.691 1.00 97.50 146 LEU A N 1
ATOM 1187 C CA . LEU A 1 146 ? 3.571 0.987 -15.208 1.00 97.50 146 LEU A CA 1
ATOM 1188 C C . LEU A 1 146 ? 3.152 1.200 -16.667 1.00 97.50 146 LEU A C 1
ATOM 1190 O O . LEU A 1 146 ? 2.651 2.271 -17.004 1.00 97.50 146 LEU A O 1
ATOM 1194 N N . ALA A 1 147 ? 3.294 0.178 -17.514 1.00 96.56 147 ALA A N 1
ATOM 1195 C CA . ALA A 1 147 ? 2.901 0.256 -18.918 1.00 96.56 147 ALA A CA 1
ATOM 1196 C C . ALA A 1 147 ? 1.392 0.506 -19.083 1.00 96.56 147 ALA A C 1
ATOM 1198 O O . ALA A 1 147 ? 0.984 1.298 -19.930 1.00 96.56 147 ALA A O 1
ATOM 1199 N N . GLU A 1 148 ? 0.551 -0.125 -18.261 1.00 95.38 148 GLU A N 1
ATOM 1200 C CA . GLU A 1 148 ? -0.894 0.130 -18.247 1.00 95.38 148 GLU A CA 1
ATOM 1201 C C . GLU A 1 148 ? -1.239 1.565 -17.836 1.00 95.38 148 GLU A C 1
ATOM 1203 O O . GLU A 1 148 ? -2.170 2.158 -18.377 1.00 95.38 148 GLU A O 1
ATOM 1208 N N . MET A 1 149 ? -0.508 2.134 -16.874 1.00 94.50 149 MET A N 1
ATOM 1209 C CA . MET A 1 149 ? -0.781 3.477 -16.360 1.00 94.50 149 MET A CA 1
ATOM 1210 C C . MET A 1 149 ? -0.377 4.601 -17.323 1.00 94.50 149 MET A C 1
ATOM 1212 O O . MET A 1 149 ? -0.926 5.695 -17.189 1.00 94.50 149 MET A O 1
ATOM 1216 N N . ILE A 1 150 ? 0.545 4.338 -18.257 1.00 91.62 150 ILE A N 1
ATOM 1217 C CA . ILE A 1 150 ? 1.007 5.294 -19.281 1.00 91.62 150 ILE A CA 1
ATOM 1218 C C . ILE A 1 150 ? 0.153 5.255 -20.553 1.00 91.62 150 ILE A C 1
ATOM 1220 O O . ILE A 1 150 ? 0.040 6.264 -21.236 1.00 91.62 150 ILE A O 1
ATOM 1224 N N . LYS A 1 151 ? -0.489 4.127 -20.871 1.00 78.56 151 LYS A N 1
ATOM 1225 C CA . LYS A 1 151 ? -1.324 3.956 -22.079 1.00 78.56 151 LYS A CA 1
ATOM 1226 C C . LYS A 1 151 ? -2.691 4.672 -22.023 1.00 78.56 151 LYS A C 1
ATOM 1228 O O . LYS A 1 151 ? -3.599 4.262 -22.743 1.00 78.56 151 LYS A O 1
ATOM 1233 N N . LYS A 1 152 ? -2.862 5.670 -21.151 1.00 57.03 152 LYS A N 1
ATOM 1234 C CA . LYS A 1 152 ? -4.111 6.435 -21.032 1.00 57.03 152 LYS A CA 1
ATOM 1235 C C . LYS A 1 152 ? -4.213 7.525 -22.089 1.00 57.03 152 LYS A C 1
ATOM 1237 O O . LYS A 1 152 ? -3.191 8.201 -22.324 1.00 57.03 152 LYS A O 1
#

Sequence (152 aa):
MGRKGKKEENSINNSLKDINKYFKLEDLAERLAIRDAIGENIAAVSSFSLLQNSLKKNINNNKASLLFALFILKYSNWKSSDFEEEDIKKLYTMSLRSESTYVRYRALLNLKNIENENLRNQFEDQISKLHSNPPKNASEKEIEILAEMIKK

Radius of gyration: 15.36 Å; chains: 1; bounding box: 31×35×48 Å